Protein AF-G6AUR8-F1 (afdb_monomer)

Organism: NCBI:txid1002367

Solvent-accessible surface area (backbone atoms only — not comparable to full-atom values): 5073 Å² total; per-residue (Å²): 67,61,69,69,58,55,52,50,45,70,71,68,59,51,64,66,47,81,35,69,18,66,80,54,43,77,46,51,64,46,90,53,49,42,88,42,79,58,51,73,55,96,88,44,78,34,58,33,27,32,36,54,42,96,85,71,49,62,27,39,33,36,53,40,78,34,69,90,76,70,65,60,63,78,58,50,51,58,52,48,53,56,61,75,76,106

Mean predicted aligned error: 3.34 Å

Foldseek 3Di:
DDPVVLVVCQVPVDQEEEAEAPVRVVVPDDPQKAWDDWQDDPNDTWTKIWGQHPVRHIYIYTYDYHVVVPHDPVRVVVSVVVSVVD

Structure (mmCIF, N/CA/C/O backbone):
data_AF-G6AUR8-F1
#
_entry.id   AF-G6AUR8-F1
#
loop_
_atom_site.group_PDB
_atom_site.id
_atom_site.type_symbol
_atom_site.label_atom_id
_atom_site.label_alt_id
_atom_site.label_comp_id
_atom_site.label_asym_id
_atom_site.label_entity_id
_atom_site.label_seq_id
_atom_site.pdbx_PDB_ins_code
_atom_site.Cartn_x
_atom_site.Cartn_y
_atom_site.Cartn_z
_atom_site.occupancy
_atom_site.B_iso_or_equiv
_atom_site.auth_seq_id
_atom_site.auth_comp_id
_atom_site.auth_asym_id
_atom_site.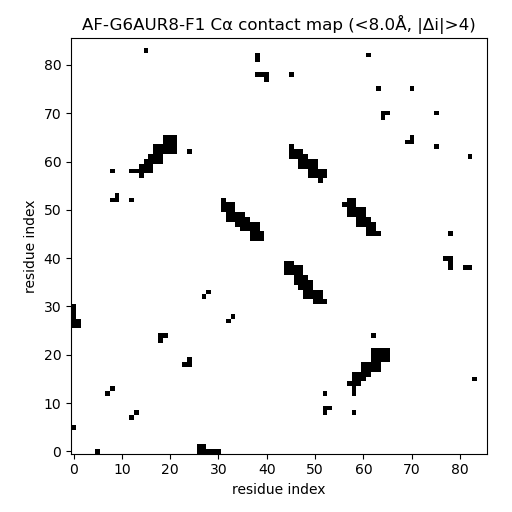auth_atom_id
_atom_site.pdbx_PDB_model_num
ATOM 1 N N . MET A 1 1 ? 0.093 8.620 8.218 1.00 63.94 1 MET A N 1
ATOM 2 C CA . MET A 1 1 ? -1.219 8.441 7.559 1.00 63.94 1 MET A CA 1
ATOM 3 C C . MET A 1 1 ? -2.197 9.554 7.941 1.00 63.94 1 MET A C 1
ATOM 5 O O . MET A 1 1 ? -2.221 9.913 9.113 1.00 63.94 1 MET A O 1
ATOM 9 N N . PRO A 1 2 ? -3.009 10.083 7.005 1.00 73.12 2 PRO A N 1
ATOM 10 C CA . PRO A 1 2 ? -4.145 10.955 7.326 1.00 73.12 2 PRO A CA 1
ATOM 11 C C . PRO A 1 2 ? -5.232 10.221 8.135 1.00 73.12 2 PRO A C 1
ATOM 13 O O . PRO A 1 2 ? -5.536 9.064 7.842 1.00 73.12 2 PRO A O 1
ATOM 16 N N . THR A 1 3 ? -5.851 10.898 9.106 1.00 77.69 3 THR A N 1
ATOM 17 C CA . THR A 1 3 ? -6.914 10.351 9.977 1.00 77.69 3 THR A CA 1
ATOM 18 C C . THR A 1 3 ? -8.097 9.781 9.189 1.00 77.69 3 THR A C 1
ATOM 20 O O . THR A 1 3 ? -8.623 8.727 9.520 1.00 77.69 3 THR A O 1
ATOM 23 N N . GLU A 1 4 ? -8.454 10.411 8.075 1.00 83.50 4 GLU A N 1
ATOM 24 C CA . GLU A 1 4 ? -9.569 9.985 7.219 1.00 83.50 4 GLU A CA 1
ATOM 25 C C . GLU A 1 4 ? -9.339 8.592 6.607 1.00 83.50 4 GLU A C 1
ATOM 27 O O . GLU A 1 4 ? -10.279 7.818 6.426 1.00 83.50 4 GLU A O 1
ATOM 32 N N . VAL A 1 5 ? -8.079 8.232 6.322 1.00 84.00 5 VAL A N 1
ATOM 33 C CA . VAL A 1 5 ? -7.741 6.895 5.816 1.00 84.00 5 VAL A CA 1
ATOM 34 C C . VAL A 1 5 ? -7.888 5.862 6.933 1.00 84.00 5 VAL A C 1
ATOM 36 O O . VAL A 1 5 ? -8.472 4.813 6.686 1.00 84.00 5 VAL A O 1
ATOM 39 N N . CYS A 1 6 ? -7.452 6.163 8.167 1.00 83.75 6 CYS A N 1
ATOM 40 C CA . CYS A 1 6 ? -7.698 5.306 9.341 1.00 83.75 6 CYS A CA 1
ATOM 41 C C . CYS A 1 6 ? -9.193 4.987 9.466 1.00 83.75 6 CYS A C 1
ATOM 43 O O . CYS A 1 6 ? -9.576 3.822 9.545 1.00 83.75 6 CYS A O 1
ATOM 45 N N . GLU A 1 7 ? -10.025 6.028 9.456 1.00 88.88 7 GLU A N 1
ATOM 46 C CA . GLU A 1 7 ? -11.473 5.918 9.627 1.00 88.88 7 GLU A CA 1
ATOM 47 C C . GLU A 1 7 ? -12.120 5.101 8.505 1.00 88.88 7 GLU A C 1
ATOM 49 O O . GLU A 1 7 ? -12.966 4.244 8.768 1.00 88.88 7 GLU A O 1
ATOM 54 N N . ALA A 1 8 ? -11.697 5.308 7.254 1.00 91.56 8 ALA A N 1
ATOM 55 C CA . ALA A 1 8 ? -12.168 4.514 6.126 1.00 91.56 8 ALA A CA 1
ATOM 56 C C . ALA A 1 8 ? -11.784 3.031 6.269 1.00 91.56 8 ALA A C 1
ATOM 58 O O . ALA A 1 8 ? -12.616 2.155 6.026 1.00 91.56 8 ALA A O 1
ATOM 59 N N . LEU A 1 9 ? -10.553 2.736 6.695 1.00 92.94 9 LEU A N 1
ATOM 60 C CA . LEU A 1 9 ? -10.094 1.363 6.902 1.00 92.94 9 LEU A CA 1
ATOM 61 C C . LEU A 1 9 ? -10.842 0.669 8.043 1.00 92.94 9 LEU A C 1
ATOM 63 O O . LEU A 1 9 ? -11.260 -0.474 7.878 1.00 92.94 9 LEU A O 1
ATOM 67 N N . ASP A 1 10 ? -11.070 1.356 9.161 1.00 91.19 10 ASP A N 1
ATOM 68 C CA . ASP A 1 10 ? -11.826 0.809 10.291 1.00 91.19 10 ASP A CA 1
ATOM 69 C C . ASP A 1 10 ? -13.314 0.604 9.933 1.00 91.19 10 ASP A C 1
ATOM 71 O O . ASP A 1 10 ? -13.924 -0.389 10.343 1.00 91.19 10 ASP A O 1
ATOM 75 N N . LYS A 1 11 ? -13.896 1.491 9.111 1.00 93.62 11 LYS A N 1
ATOM 76 C CA . LYS A 1 11 ? -15.291 1.399 8.648 1.00 93.62 11 LYS A CA 1
ATOM 77 C C . LYS A 1 11 ? -15.516 0.262 7.652 1.00 93.62 11 LYS A C 1
ATOM 79 O O . LYS A 1 11 ? -16.468 -0.499 7.807 1.00 93.62 11 LYS A O 1
ATOM 84 N N . TYR A 1 12 ? -14.696 0.180 6.605 1.00 95.38 12 TYR A N 1
ATOM 85 C CA . TYR A 1 12 ? -14.914 -0.762 5.498 1.00 95.38 12 TYR A CA 1
ATOM 86 C C . TYR A 1 12 ? -14.177 -2.088 5.682 1.00 95.38 12 TYR A C 1
ATOM 88 O O . TYR A 1 12 ? -14.556 -3.079 5.066 1.00 95.38 12 TYR A O 1
ATOM 96 N N . GLN A 1 13 ? -13.145 -2.115 6.528 1.00 94.25 13 GLN A N 1
ATOM 97 C CA . GLN A 1 13 ? -12.319 -3.284 6.835 1.00 94.25 13 GLN A CA 1
ATOM 98 C C . GLN A 1 13 ? -11.918 -4.110 5.599 1.00 94.25 13 GLN A C 1
ATOM 100 O O . GLN A 1 13 ? -12.159 -5.329 5.567 1.00 94.25 13 GLN A O 1
ATOM 105 N N . PRO A 1 14 ? -11.332 -3.467 4.570 1.00 95.56 14 PRO A N 1
ATOM 106 C CA . PRO A 1 14 ? -10.913 -4.173 3.371 1.00 95.56 14 PRO A CA 1
ATOM 107 C C . PRO A 1 14 ? -9.800 -5.170 3.701 1.00 95.56 14 PRO A C 1
ATOM 109 O O . PRO A 1 14 ? -9.036 -4.988 4.645 1.00 95.56 14 PRO A O 1
ATOM 112 N N . GLU A 1 15 ? -9.670 -6.215 2.892 1.00 95.12 15 GLU A N 1
ATOM 113 C CA . GLU A 1 15 ? -8.511 -7.110 2.981 1.00 95.12 15 GLU A CA 1
ATOM 114 C C . GLU A 1 15 ? -7.268 -6.487 2.327 1.00 95.12 15 GLU A C 1
ATOM 116 O O . GLU A 1 15 ? -6.150 -6.674 2.811 1.00 95.12 15 GLU A O 1
ATOM 121 N N . TYR A 1 16 ? -7.479 -5.689 1.272 1.00 96.12 16 TYR A N 1
ATOM 122 C CA . TYR A 1 16 ? -6.427 -5.130 0.428 1.00 96.12 16 TYR A CA 1
ATOM 123 C C . TYR A 1 16 ? -6.662 -3.649 0.108 1.00 96.12 16 TYR A C 1
ATOM 125 O O . TYR A 1 16 ? -7.794 -3.214 -0.108 1.00 96.12 16 TYR A O 1
ATOM 133 N N . VAL A 1 17 ? -5.575 -2.888 -0.002 1.00 95.69 17 VAL A N 1
ATOM 134 C CA . VAL A 1 17 ? -5.538 -1.496 -0.461 1.00 95.69 17 VAL A CA 1
ATOM 135 C C . VAL A 1 17 ? -4.467 -1.355 -1.536 1.00 95.69 17 VAL A C 1
ATOM 137 O O . V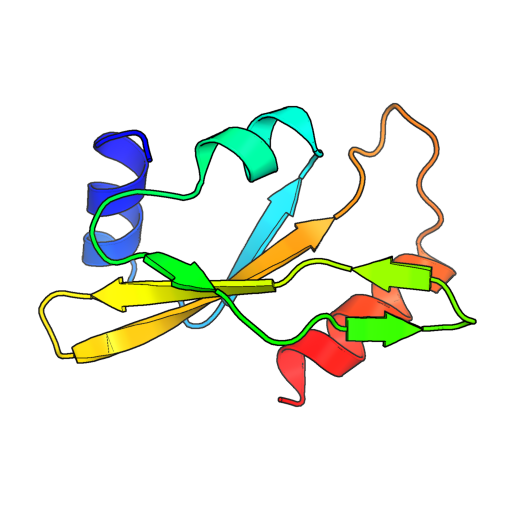AL A 1 17 ? -3.318 -1.758 -1.361 1.00 95.69 17 VAL A O 1
ATOM 140 N N . VAL A 1 18 ? -4.834 -0.733 -2.652 1.00 95.31 18 VAL A N 1
ATOM 141 C CA . VAL A 1 18 ? -3.910 -0.427 -3.746 1.00 95.31 18 VAL A CA 1
ATOM 142 C C . VAL A 1 18 ? -3.722 1.083 -3.799 1.00 95.31 18 VAL A C 1
ATOM 144 O O . VAL A 1 18 ? -4.671 1.827 -4.041 1.00 95.31 18 VAL A O 1
ATOM 147 N N . VAL A 1 19 ? -2.499 1.550 -3.558 1.00 95.00 19 VAL A N 1
ATOM 148 C CA . VAL A 1 19 ? -2.178 2.975 -3.425 1.00 95.00 19 VAL A CA 1
ATOM 149 C C . VAL A 1 19 ? -1.590 3.500 -4.725 1.00 95.00 19 VAL A C 1
ATOM 151 O O . VAL A 1 19 ? -0.510 3.088 -5.141 1.00 95.00 19 VAL A O 1
ATOM 154 N N . TRP A 1 20 ? -2.292 4.432 -5.368 1.00 93.31 20 TRP A N 1
ATOM 155 C CA . TRP A 1 20 ? -1.930 4.921 -6.696 1.00 93.31 20 TRP A CA 1
ATOM 156 C C . TRP A 1 20 ? -0.985 6.123 -6.611 1.00 93.31 20 TRP A C 1
ATOM 158 O O . TRP A 1 20 ? -1.399 7.261 -6.398 1.00 93.31 20 TRP A O 1
ATOM 168 N N . GLY A 1 21 ? 0.300 5.865 -6.840 1.00 92.81 21 GLY A N 1
ATOM 169 C CA . GLY A 1 21 ? 1.349 6.865 -6.987 1.00 92.81 21 GLY A CA 1
ATOM 170 C C . GLY A 1 21 ? 2.277 6.992 -5.779 1.00 92.81 21 GLY A C 1
ATOM 171 O O . GLY A 1 21 ? 1.855 7.005 -4.624 1.00 92.81 21 GLY A O 1
ATOM 172 N N . LYS A 1 22 ? 3.568 7.194 -6.076 1.00 90.12 22 LYS A N 1
ATOM 173 C CA . LYS A 1 22 ? 4.647 7.305 -5.081 1.00 90.12 22 LYS A CA 1
ATOM 174 C C . LYS A 1 22 ? 4.389 8.382 -4.022 1.00 90.12 22 LYS A C 1
ATOM 176 O O . LYS A 1 22 ? 4.536 8.128 -2.839 1.00 90.12 22 LYS A O 1
ATOM 181 N N . ARG A 1 23 ? 3.927 9.569 -4.432 1.00 91.31 23 ARG A N 1
ATOM 182 C CA . ARG A 1 23 ? 3.661 10.677 -3.494 1.00 91.31 23 ARG A CA 1
ATOM 183 C C . ARG A 1 23 ? 2.592 10.346 -2.454 1.00 91.31 23 ARG A C 1
ATOM 185 O O . ARG A 1 23 ? 2.639 10.896 -1.359 1.00 91.31 23 ARG A O 1
ATOM 192 N N . LEU A 1 24 ? 1.602 9.529 -2.821 1.00 91.62 24 LEU A N 1
ATOM 193 C CA . LEU A 1 24 ? 0.578 9.087 -1.883 1.00 91.62 24 LEU A CA 1
ATOM 194 C C . LEU A 1 24 ? 1.134 7.974 -0.999 1.00 91.62 24 LEU A C 1
ATOM 196 O O . LEU A 1 24 ? 1.003 8.065 0.216 1.00 91.62 24 LEU A O 1
ATOM 200 N N . TRP A 1 25 ? 1.815 6.994 -1.600 1.00 93.94 25 TRP A N 1
ATOM 201 C CA . TRP A 1 25 ? 2.502 5.920 -0.881 1.00 93.94 25 TRP A CA 1
ATOM 202 C C . TRP A 1 25 ? 3.416 6.443 0.232 1.00 93.94 25 TRP A C 1
ATOM 204 O O . TRP A 1 25 ? 3.284 6.015 1.373 1.00 93.94 25 TRP A O 1
ATOM 214 N N . ASP A 1 26 ? 4.253 7.438 -0.060 1.00 93.56 26 ASP A N 1
ATOM 215 C CA . ASP A 1 26 ? 5.199 8.022 0.901 1.00 93.56 26 ASP A CA 1
ATOM 216 C C . ASP A 1 26 ? 4.499 8.663 2.124 1.00 93.56 26 ASP A C 1
ATOM 218 O O . ASP A 1 26 ? 5.134 8.921 3.144 1.00 93.56 26 ASP A O 1
ATOM 222 N N . LYS A 1 27 ? 3.184 8.917 2.047 1.00 91.81 27 LYS A N 1
ATOM 223 C CA . LYS A 1 27 ? 2.355 9.455 3.143 1.00 91.81 27 LYS A CA 1
ATOM 224 C C . LYS A 1 27 ? 1.543 8.390 3.886 1.00 91.81 27 LYS A C 1
ATOM 226 O O . LYS A 1 27 ? 0.891 8.714 4.889 1.00 91.81 27 LYS A O 1
ATOM 231 N N . MET A 1 28 ? 1.544 7.152 3.395 1.00 91.75 28 MET A N 1
ATOM 232 C CA . MET A 1 28 ? 0.798 6.049 3.994 1.00 91.75 28 MET A CA 1
ATOM 233 C C . MET A 1 28 ? 1.376 5.665 5.362 1.00 91.75 28 MET A C 1
ATOM 235 O O . MET A 1 28 ? 0.594 5.673 6.319 1.00 91.75 28 MET A O 1
ATOM 239 N N . PRO A 1 29 ? 2.694 5.431 5.540 1.00 92.06 29 PRO A N 1
ATOM 240 C CA . PRO A 1 29 ? 3.230 5.042 6.840 1.00 92.06 29 PRO A CA 1
ATOM 241 C C . PRO A 1 29 ? 2.807 5.981 7.980 1.00 92.06 29 PRO A C 1
ATOM 243 O O . PRO A 1 29 ? 2.602 7.192 7.815 1.00 92.06 29 PRO A O 1
ATOM 246 N N . GLY A 1 30 ? 2.590 5.405 9.153 1.00 89.12 30 GLY A N 1
ATOM 247 C CA . GLY A 1 30 ? 2.087 6.108 10.325 1.00 89.12 30 GLY A CA 1
ATOM 248 C C . GLY A 1 30 ? 1.737 5.134 11.437 1.00 89.12 30 GLY A C 1
ATOM 249 O O . GLY A 1 30 ? 2.228 4.009 11.467 1.00 89.12 30 GLY A O 1
ATOM 250 N N . GLU A 1 31 ? 0.861 5.557 12.341 1.00 85.50 31 GLU A N 1
ATOM 251 C CA . GLU A 1 31 ? 0.367 4.675 13.392 1.00 85.50 31 GLU A CA 1
ATOM 252 C C . GLU A 1 31 ? -0.305 3.433 12.785 1.00 85.50 31 GLU A C 1
ATOM 254 O O . GLU A 1 31 ? -1.010 3.525 11.776 1.00 85.50 31 GLU A O 1
ATOM 259 N N . ARG A 1 32 ? -0.078 2.267 13.401 1.00 90.62 32 ARG A N 1
ATOM 260 C CA . ARG A 1 32 ? -0.600 0.955 12.972 1.00 90.62 32 ARG A CA 1
ATOM 261 C C . ARG A 1 32 ? -0.010 0.399 11.667 1.00 90.62 32 ARG A C 1
ATOM 263 O O . ARG A 1 32 ? -0.386 -0.708 11.282 1.00 90.62 32 ARG A O 1
ATOM 270 N N . TRP A 1 33 ? 0.906 1.118 11.014 1.00 94.81 33 TRP A N 1
ATOM 271 C CA . TRP A 1 33 ? 1.616 0.640 9.827 1.00 94.81 33 TRP A CA 1
ATOM 272 C C . TRP A 1 33 ? 2.669 -0.412 10.176 1.00 94.81 33 TRP A C 1
ATOM 274 O O . TRP A 1 33 ? 3.352 -0.317 11.195 1.00 94.81 33 TRP A O 1
ATOM 284 N N . GLN A 1 34 ? 2.816 -1.397 9.300 1.00 95.44 34 GLN A N 1
ATOM 285 C CA . GLN A 1 34 ? 3.875 -2.394 9.321 1.00 95.44 34 GLN A CA 1
ATOM 286 C C . GLN A 1 34 ? 4.442 -2.513 7.912 1.00 95.44 34 GLN A C 1
ATOM 288 O O . GLN A 1 34 ? 3.679 -2.683 6.958 1.00 95.44 34 GLN A O 1
ATOM 293 N N . ASP A 1 35 ? 5.763 -2.428 7.786 1.00 95.75 35 ASP A N 1
ATOM 294 C CA . ASP A 1 35 ? 6.425 -2.645 6.504 1.00 95.75 35 ASP A CA 1
ATOM 295 C C . ASP A 1 35 ? 6.238 -4.096 6.053 1.00 95.75 35 ASP A C 1
ATOM 297 O O . ASP A 1 35 ? 6.168 -5.021 6.868 1.00 95.75 35 ASP A O 1
ATOM 301 N N . GLY A 1 36 ? 6.095 -4.276 4.745 1.00 94.75 36 GLY A N 1
ATOM 302 C CA . GLY A 1 36 ? 5.904 -5.574 4.123 1.00 94.75 36 GLY A CA 1
ATOM 303 C C . GLY A 1 36 ? 7.060 -5.919 3.198 1.00 94.75 36 GLY A C 1
ATOM 304 O O . GLY A 1 36 ? 7.806 -5.051 2.741 1.00 94.75 36 GLY A O 1
ATOM 305 N N . GLU A 1 37 ? 7.179 -7.208 2.895 1.00 95.12 37 GLU A N 1
ATOM 306 C CA . GLU A 1 37 ? 8.143 -7.680 1.910 1.00 95.12 37 GLU A CA 1
ATOM 307 C C . GLU A 1 37 ? 7.757 -7.181 0.511 1.00 95.12 37 GLU A C 1
ATOM 309 O O . GLU A 1 37 ? 6.589 -7.283 0.106 1.00 95.12 37 GLU A O 1
ATOM 314 N N . PRO A 1 38 ? 8.704 -6.626 -0.258 1.00 95.81 38 PRO A 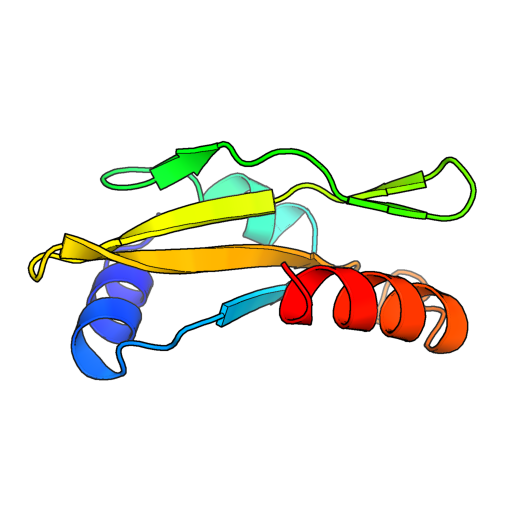N 1
ATOM 315 C CA . PRO A 1 38 ? 8.395 -6.122 -1.580 1.00 95.81 38 PRO A CA 1
ATOM 316 C C . PRO A 1 38 ? 8.004 -7.251 -2.535 1.00 95.81 38 PRO A C 1
ATOM 318 O O . PRO A 1 38 ? 8.568 -8.346 -2.520 1.00 95.81 38 PRO A O 1
ATOM 321 N N . ILE A 1 39 ? 7.091 -6.949 -3.454 1.00 95.69 39 ILE A N 1
ATOM 322 C CA . ILE A 1 39 ? 6.763 -7.846 -4.562 1.00 95.69 39 ILE A CA 1
ATOM 323 C C . ILE A 1 39 ? 7.741 -7.580 -5.698 1.00 95.69 39 ILE A C 1
ATOM 325 O O . ILE A 1 39 ? 7.801 -6.469 -6.226 1.00 95.69 39 ILE A O 1
ATOM 329 N N . VAL A 1 40 ? 8.474 -8.616 -6.106 1.00 95.44 40 VAL A N 1
ATOM 330 C CA . VAL A 1 40 ? 9.415 -8.535 -7.227 1.00 95.44 40 VAL A CA 1
ATOM 331 C C . VAL A 1 40 ? 8.833 -9.216 -8.469 1.00 95.44 40 VAL A C 1
ATOM 333 O O . VAL A 1 40 ? 8.463 -10.399 -8.449 1.00 95.44 40 VAL A O 1
ATOM 336 N N . VAL A 1 41 ? 8.754 -8.467 -9.568 1.00 94.69 41 VAL A N 1
ATOM 337 C CA . VAL A 1 41 ? 8.331 -8.930 -10.900 1.00 94.69 41 VAL A CA 1
ATOM 338 C C . VAL A 1 41 ? 9.295 -8.349 -11.926 1.00 94.69 41 VAL A C 1
ATOM 340 O O . VAL A 1 41 ? 9.561 -7.153 -11.907 1.00 94.69 41 VAL A O 1
ATOM 343 N N . ASP A 1 42 ? 9.847 -9.194 -12.797 1.00 92.81 42 ASP A N 1
ATOM 344 C CA . ASP A 1 42 ? 10.797 -8.804 -13.853 1.00 92.81 42 ASP A CA 1
ATOM 345 C C . ASP A 1 42 ? 12.005 -7.980 -13.354 1.00 92.81 42 ASP A C 1
ATOM 347 O O . ASP A 1 42 ? 12.500 -7.088 -14.036 1.00 92.81 42 ASP A O 1
ATOM 351 N N . GLY A 1 43 ? 12.473 -8.250 -12.130 1.00 93.00 43 GLY A N 1
ATOM 352 C CA . GLY A 1 43 ? 13.566 -7.497 -11.501 1.00 93.00 43 GLY A CA 1
ATOM 353 C C . GLY A 1 43 ? 13.166 -6.117 -10.960 1.00 93.00 43 GLY A C 1
ATOM 354 O O . GLY A 1 43 ? 13.993 -5.442 -10.349 1.00 93.00 43 GLY A O 1
ATOM 355 N N . CYS A 1 44 ? 11.909 -5.701 -11.121 1.00 91.94 44 CYS A N 1
ATOM 356 C CA . CYS A 1 44 ? 11.356 -4.496 -10.515 1.00 91.94 44 CYS A CA 1
ATOM 357 C C . CYS A 1 44 ? 10.702 -4.815 -9.166 1.00 91.94 44 CYS A C 1
ATOM 359 O O . CYS A 1 44 ? 9.950 -5.780 -9.032 1.00 91.94 44 CYS A O 1
ATOM 361 N N . SER A 1 45 ? 10.987 -3.980 -8.167 1.00 94.19 45 SER A N 1
ATOM 362 C CA . SER A 1 45 ? 10.473 -4.117 -6.805 1.00 94.19 45 SER A CA 1
ATOM 363 C C . SER A 1 45 ? 9.304 -3.164 -6.569 1.00 94.19 45 SER A C 1
ATOM 365 O O . SER A 1 45 ? 9.397 -1.970 -6.861 1.00 94.19 45 SER A O 1
ATOM 367 N N . THR A 1 46 ? 8.210 -3.695 -6.031 1.00 95.00 46 THR A N 1
ATOM 368 C CA . THR A 1 46 ? 7.018 -2.943 -5.641 1.00 95.00 46 THR A CA 1
ATOM 369 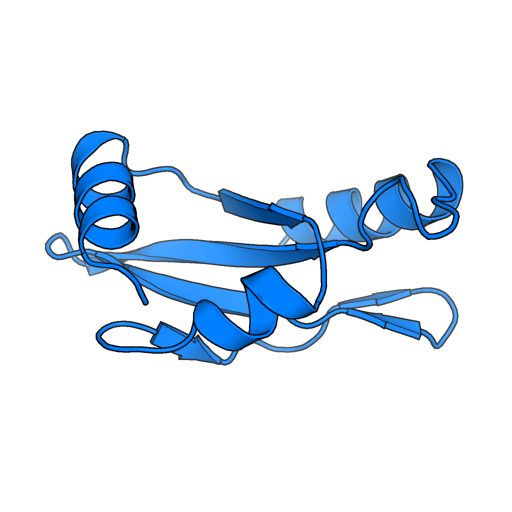C C . THR A 1 46 ? 6.860 -2.993 -4.129 1.00 95.00 46 THR A C 1
ATOM 371 O O . THR A 1 46 ? 6.766 -4.073 -3.548 1.00 95.00 46 THR A O 1
ATOM 374 N N . ALA A 1 47 ? 6.816 -1.822 -3.493 1.00 96.44 47 ALA A N 1
ATOM 375 C CA . ALA A 1 47 ? 6.694 -1.719 -2.045 1.00 96.44 47 ALA A CA 1
ATOM 376 C C . ALA A 1 47 ? 5.326 -2.210 -1.550 1.00 96.44 47 ALA A C 1
ATOM 378 O O . ALA A 1 47 ? 4.287 -1.919 -2.157 1.00 96.44 47 ALA A O 1
ATOM 379 N N . THR A 1 48 ? 5.343 -2.922 -0.425 1.00 97.19 48 THR A N 1
ATOM 380 C CA . THR A 1 48 ? 4.146 -3.364 0.288 1.00 97.19 48 THR A CA 1
ATOM 381 C C . THR A 1 48 ? 4.223 -2.975 1.763 1.00 97.19 48 THR A C 1
ATOM 383 O O . THR A 1 48 ? 5.257 -2.540 2.271 1.00 97.19 48 THR A O 1
ATOM 386 N N . GLY A 1 49 ? 3.091 -3.086 2.440 1.00 96.31 49 GLY A N 1
ATOM 387 C CA . GLY A 1 49 ? 2.962 -2.910 3.876 1.00 96.31 49 GLY A CA 1
ATOM 388 C C . GLY A 1 49 ? 1.574 -3.317 4.331 1.00 96.31 49 GLY A C 1
ATOM 389 O O . GLY A 1 49 ? 0.785 -3.860 3.555 1.00 96.31 49 GLY A O 1
ATOM 390 N N . ALA A 1 50 ? 1.257 -3.075 5.593 1.00 96.12 50 ALA A N 1
ATOM 391 C CA . ALA A 1 50 ? -0.056 -3.381 6.129 1.00 96.12 50 ALA A CA 1
ATOM 392 C C . ALA A 1 50 ? -0.455 -2.451 7.272 1.00 96.12 50 ALA A C 1
ATOM 394 O O . ALA A 1 50 ? 0.391 -1.992 8.035 1.00 96.12 50 ALA A O 1
ATOM 395 N N . TYR A 1 51 ? -1.762 -2.248 7.439 1.00 95.06 51 TYR A N 1
ATOM 396 C CA . TYR A 1 51 ? -2.321 -1.641 8.647 1.00 95.06 51 TYR A CA 1
ATOM 397 C C . TYR A 1 51 ? -2.892 -2.701 9.574 1.00 95.06 51 TYR A C 1
ATOM 399 O O . TYR A 1 51 ? -3.642 -3.570 9.131 1.00 95.06 51 TYR A O 1
ATOM 407 N N . LEU A 1 52 ? -2.586 -2.602 10.865 1.00 94.44 52 LEU A N 1
ATOM 408 C CA . LEU A 1 52 ? -3.263 -3.362 11.911 1.00 94.44 52 LEU A CA 1
ATOM 409 C C . LEU A 1 52 ? -4.512 -2.603 12.371 1.00 94.44 52 LEU A C 1
ATOM 411 O O . LEU A 1 52 ? -4.405 -1.535 12.965 1.00 94.44 52 LEU A O 1
ATOM 415 N N . LEU A 1 53 ? -5.694 -3.143 12.104 1.00 91.94 53 LEU A N 1
ATOM 416 C CA . LEU A 1 53 ? -6.954 -2.567 12.570 1.00 91.94 53 LEU A CA 1
ATOM 417 C C . LEU A 1 53 ? -7.176 -2.852 14.056 1.00 91.94 53 LEU A C 1
ATOM 419 O O . LEU A 1 53 ? -6.593 -3.775 14.629 1.00 91.94 53 LEU A O 1
ATOM 423 N N . ASN A 1 54 ? -8.091 -2.105 14.674 1.00 87.06 54 ASN A N 1
ATOM 424 C CA . ASN A 1 54 ? -8.388 -2.231 16.108 1.00 87.06 54 ASN A CA 1
ATOM 425 C C . ASN A 1 54 ? -8.945 -3.611 16.496 1.00 87.06 54 ASN A C 1
ATOM 427 O O . ASN A 1 54 ? -8.832 -4.030 17.643 1.00 87.06 54 ASN A O 1
ATOM 431 N N . ASN A 1 55 ? -9.525 -4.335 15.539 1.00 89.06 55 ASN A N 1
ATOM 432 C CA . ASN A 1 55 ? -10.001 -5.707 15.723 1.00 89.06 55 ASN A CA 1
ATOM 433 C C . ASN A 1 55 ? -8.916 -6.774 15.472 1.00 89.06 55 ASN A C 1
ATOM 435 O O . ASN A 1 55 ? -9.232 -7.959 15.394 1.00 89.06 55 ASN A O 1
ATOM 439 N N . GLY A 1 56 ? -7.655 -6.370 15.295 1.00 91.06 56 GLY A N 1
ATOM 440 C CA . GLY A 1 56 ? -6.522 -7.260 15.048 1.00 91.06 56 GLY A CA 1
ATOM 441 C C . GLY A 1 56 ? -6.377 -7.740 13.600 1.00 91.06 56 GLY A C 1
ATOM 442 O O . GLY A 1 56 ? -5.391 -8.410 13.285 1.00 91.06 56 GLY A O 1
ATOM 443 N N . ARG A 1 57 ? -7.308 -7.401 12.695 1.00 93.50 57 ARG A N 1
ATOM 444 C CA . ARG A 1 57 ? -7.181 -7.726 11.266 1.00 93.50 57 ARG A CA 1
ATOM 445 C C . ARG A 1 57 ? -6.098 -6.875 10.616 1.00 93.50 57 ARG A C 1
ATOM 447 O O . ARG A 1 57 ? -5.874 -5.727 10.991 1.00 93.50 57 ARG A O 1
ATOM 454 N N . ARG A 1 58 ? -5.451 -7.441 9.600 1.00 94.88 58 ARG A N 1
ATOM 455 C CA . ARG A 1 58 ? -4.441 -6.755 8.795 1.00 94.88 58 ARG A CA 1
ATOM 456 C C . ARG A 1 58 ? -5.031 -6.369 7.447 1.00 94.88 58 ARG A C 1
ATOM 458 O O . ARG A 1 58 ? -5.579 -7.225 6.761 1.00 94.88 58 ARG A O 1
ATOM 465 N N . VAL A 1 59 ? -4.876 -5.105 7.075 1.00 95.88 59 VAL A N 1
ATOM 466 C CA . VAL A 1 59 ? -5.169 -4.602 5.730 1.00 95.88 59 VAL A CA 1
ATOM 467 C C . VAL A 1 59 ? -3.870 -4.591 4.945 1.00 95.88 59 VAL A C 1
ATOM 469 O O . VAL A 1 59 ? -2.997 -3.768 5.226 1.00 95.88 59 VAL A O 1
ATOM 472 N N . LYS A 1 60 ? -3.721 -5.487 3.972 1.00 96.50 60 LYS A N 1
ATOM 473 C CA . LYS A 1 60 ? -2.537 -5.524 3.107 1.00 96.50 60 LYS A CA 1
ATOM 474 C C . LYS A 1 60 ? -2.566 -4.334 2.159 1.00 96.50 60 LYS A C 1
ATOM 476 O O . LYS A 1 60 ? -3.613 -3.981 1.630 1.00 96.50 60 LYS A O 1
ATOM 481 N N . THR A 1 61 ? -1.424 -3.707 1.928 1.00 96.44 61 THR A N 1
ATOM 482 C CA . THR A 1 61 ? -1.312 -2.495 1.112 1.00 96.44 61 THR A CA 1
ATOM 483 C C . THR A 1 61 ? -0.144 -2.625 0.141 1.00 96.44 61 THR A C 1
ATOM 485 O O . THR A 1 61 ? 0.933 -3.067 0.534 1.00 96.44 61 THR A O 1
ATOM 488 N N . MET A 1 62 ? -0.324 -2.210 -1.113 1.00 96.69 62 MET A N 1
ATOM 489 C CA . MET A 1 62 ? 0.764 -2.113 -2.094 1.00 96.69 62 MET A CA 1
ATOM 490 C C . MET A 1 62 ? 0.760 -0.770 -2.822 1.00 96.69 62 MET A C 1
ATOM 492 O O . MET A 1 62 ? -0.292 -0.148 -2.996 1.00 96.69 62 MET A O 1
ATOM 496 N N . ALA A 1 63 ? 1.929 -0.348 -3.295 1.00 95.69 63 ALA A N 1
ATOM 497 C CA . ALA A 1 63 ? 2.058 0.795 -4.190 1.00 95.69 63 ALA A CA 1
ATOM 498 C C . ALA A 1 63 ? 1.857 0.383 -5.655 1.00 95.69 63 ALA A C 1
ATOM 500 O O . ALA A 1 63 ? 2.416 -0.612 -6.105 1.00 95.69 63 ALA A O 1
ATOM 501 N N . VAL A 1 64 ? 1.136 1.189 -6.432 1.00 95.12 64 VAL A N 1
ATOM 502 C CA . VAL A 1 64 ? 1.144 1.125 -7.901 1.00 95.12 64 VAL A CA 1
ATOM 503 C C . VAL A 1 64 ? 1.552 2.469 -8.483 1.00 95.12 64 VAL A C 1
ATOM 505 O O . VAL A 1 64 ? 1.344 3.516 -7.866 1.00 95.12 64 VAL A O 1
ATOM 508 N N . ASN A 1 65 ? 2.129 2.475 -9.683 1.00 92.69 65 ASN A N 1
ATOM 509 C CA . ASN A 1 65 ? 2.394 3.732 -10.377 1.00 92.69 65 ASN A CA 1
ATOM 510 C C . ASN A 1 65 ? 1.081 4.459 -10.671 1.00 92.69 65 ASN A C 1
ATOM 512 O O . ASN A 1 65 ? 0.048 3.847 -10.922 1.00 92.69 65 ASN A O 1
ATOM 516 N N . HIS A 1 66 ? 1.128 5.787 -10.667 1.00 90.75 66 HIS A N 1
ATOM 517 C CA . HIS A 1 66 ? -0.019 6.570 -11.102 1.00 90.75 66 HIS A CA 1
ATOM 518 C C . HIS A 1 66 ? -0.163 6.470 -12.638 1.00 90.75 66 HIS A C 1
ATOM 520 O O . HIS A 1 66 ? 0.852 6.556 -13.332 1.00 90.75 66 HIS A O 1
ATOM 526 N N . PRO A 1 67 ? -1.376 6.361 -13.210 1.00 88.38 67 PRO A N 1
ATOM 527 C CA . PRO A 1 67 ? -1.568 6.256 -14.661 1.00 88.38 67 PRO A CA 1
ATOM 528 C C . PRO A 1 67 ? -0.909 7.371 -15.473 1.00 88.38 67 PRO A C 1
ATOM 530 O O . PRO A 1 67 ? -0.447 7.152 -16.589 1.00 88.38 67 PRO A O 1
ATOM 533 N N . SER A 1 68 ? -0.819 8.570 -14.892 1.00 88.50 68 SER A N 1
ATOM 534 C CA . SER A 1 68 ? -0.260 9.747 -15.565 1.00 88.50 68 SER A CA 1
ATOM 535 C C . SER A 1 68 ? 1.250 9.689 -15.827 1.00 88.50 68 SER A C 1
ATOM 537 O O . SER A 1 68 ? 1.751 10.584 -16.496 1.00 88.50 68 SER A O 1
ATOM 539 N N . VAL A 1 69 ? 1.995 8.722 -15.273 1.00 86.00 69 VAL A N 1
ATOM 540 C CA . VAL A 1 69 ? 3.460 8.613 -15.468 1.00 86.00 69 VAL A CA 1
ATOM 541 C C . VAL A 1 69 ? 3.860 7.516 -16.460 1.00 86.00 69 VAL A C 1
ATOM 543 O O . VAL A 1 69 ? 5.031 7.159 -16.543 1.00 86.00 69 VAL A O 1
ATOM 546 N N . GLY A 1 70 ? 2.894 6.986 -17.214 1.00 81.75 70 GLY A N 1
ATOM 547 C CA . GLY A 1 70 ? 3.067 5.776 -18.011 1.00 81.75 70 GLY A CA 1
ATOM 548 C C . GLY A 1 70 ? 2.761 4.544 -17.162 1.00 81.75 70 GLY A C 1
ATOM 549 O O . GLY A 1 70 ? 3.420 4.267 -16.160 1.00 81.75 70 GLY A O 1
ATOM 550 N N . TYR A 1 71 ? 1.719 3.815 -17.551 1.00 88.69 71 TYR A N 1
ATOM 551 C CA . TYR A 1 71 ? 1.208 2.671 -16.807 1.00 88.69 71 TYR A CA 1
ATOM 552 C C . TYR A 1 71 ? 0.982 1.512 -17.766 1.00 88.69 71 TYR A C 1
ATOM 554 O O . TYR A 1 71 ? 0.081 1.551 -18.600 1.00 88.69 71 TYR A O 1
ATOM 562 N N . SER A 1 72 ? 1.823 0.487 -17.648 1.00 92.56 72 SER A N 1
ATOM 563 C CA . SER A 1 72 ? 1.636 -0.764 -18.377 1.00 92.56 72 SER A CA 1
ATOM 564 C C . SER A 1 72 ? 0.681 -1.655 -17.597 1.00 92.56 72 SER A C 1
ATOM 566 O O . SER A 1 72 ? 1.022 -2.138 -16.514 1.00 92.56 72 SER A O 1
ATOM 568 N N . TRP A 1 73 ? -0.515 -1.859 -18.146 1.00 93.06 73 TRP A N 1
ATOM 569 C CA . TRP A 1 73 ? -1.509 -2.746 -17.548 1.00 93.06 73 TRP A CA 1
ATOM 570 C C . TRP A 1 73 ? -0.979 -4.180 -17.421 1.00 93.06 73 TRP A C 1
ATOM 572 O O . TRP A 1 73 ? -1.089 -4.769 -16.352 1.00 93.06 73 TRP A O 1
ATOM 582 N N . ASP A 1 74 ? -0.297 -4.694 -18.447 1.00 94.56 74 ASP A N 1
ATOM 583 C CA . ASP A 1 74 ? 0.245 -6.061 -18.460 1.00 94.56 74 ASP A CA 1
ATOM 584 C C . ASP A 1 74 ? 1.300 -6.303 -17.370 1.00 94.56 74 ASP A C 1
ATOM 586 O O . ASP A 1 74 ? 1.421 -7.402 -16.824 1.00 94.56 74 ASP A O 1
ATOM 590 N N . TYR A 1 75 ? 2.086 -5.280 -17.025 1.00 94.88 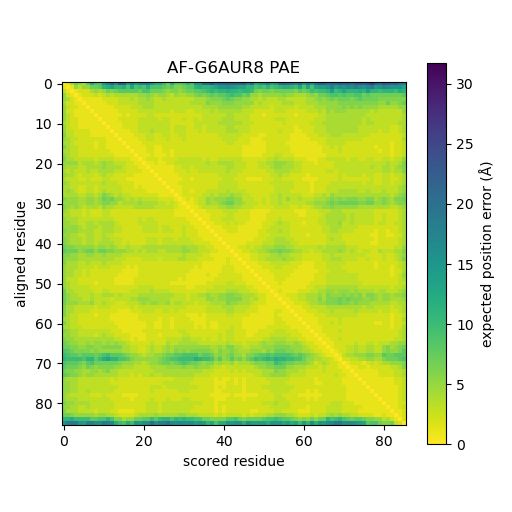75 TYR A N 1
ATOM 591 C CA . TYR A 1 75 ? 3.006 -5.362 -15.891 1.00 94.88 75 TYR A CA 1
ATOM 592 C C . TYR A 1 75 ? 2.244 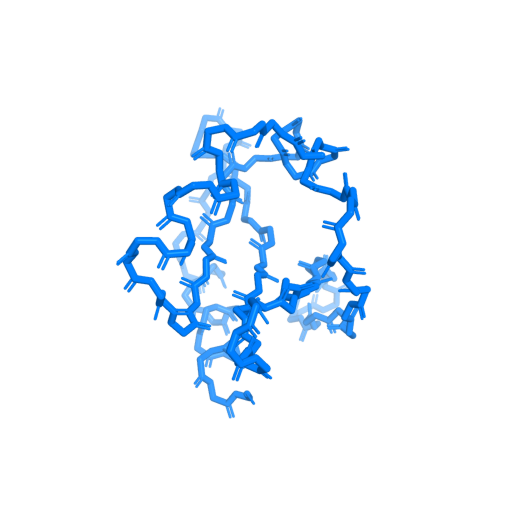-5.352 -14.562 1.00 94.88 75 TYR A C 1
ATOM 594 O O . TYR A 1 75 ? 2.418 -6.258 -13.746 1.00 94.88 75 TYR A O 1
ATOM 602 N N . TRP A 1 76 ? 1.372 -4.362 -14.347 1.00 94.75 76 TRP A N 1
ATOM 603 C CA . TRP A 1 76 ? 0.676 -4.202 -13.069 1.00 94.75 76 TRP A CA 1
ATOM 604 C C . TRP A 1 76 ? -0.315 -5.321 -12.771 1.00 94.75 76 TRP A C 1
ATOM 606 O O . TRP A 1 76 ? -0.466 -5.681 -11.608 1.00 94.75 76 TRP A O 1
ATOM 616 N N . TYR A 1 77 ? -0.914 -5.926 -13.795 1.00 94.44 77 TYR A N 1
ATOM 617 C CA . TYR A 1 77 ? -1.741 -7.120 -13.653 1.00 94.44 77 TYR A CA 1
ATOM 618 C C . TYR A 1 77 ? -0.966 -8.267 -12.989 1.00 94.44 77 TYR A C 1
ATOM 620 O O . TYR A 1 77 ? -1.438 -8.836 -12.010 1.00 94.44 77 TYR A O 1
ATOM 628 N N . ARG A 1 78 ? 0.267 -8.540 -13.437 1.00 95.69 78 ARG A N 1
ATOM 629 C CA . ARG A 1 78 ? 1.129 -9.588 -12.856 1.00 95.69 78 ARG A CA 1
ATOM 630 C C . ARG A 1 78 ? 1.565 -9.269 -11.426 1.00 95.69 78 ARG A C 1
ATOM 632 O O . ARG A 1 78 ? 1.692 -10.168 -10.599 1.00 95.69 78 ARG A O 1
ATOM 639 N N . VAL A 1 79 ? 1.797 -7.992 -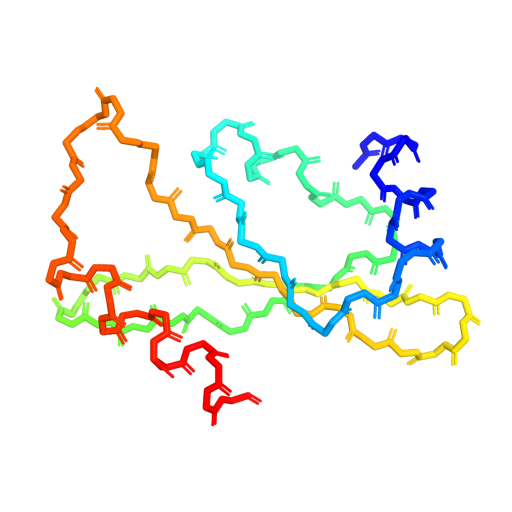11.113 1.00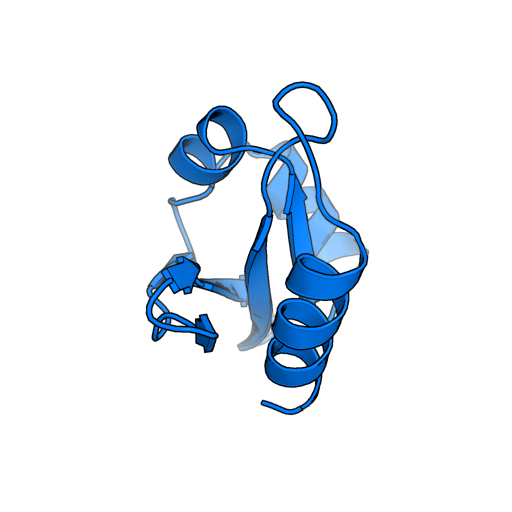 95.94 79 VAL A N 1
ATOM 640 C CA . VAL A 1 79 ? 2.099 -7.567 -9.735 1.00 95.94 79 VAL A CA 1
ATOM 641 C C . VAL A 1 79 ? 0.873 -7.745 -8.832 1.00 95.94 79 VAL A C 1
ATOM 643 O O . VAL A 1 79 ? 1.006 -8.280 -7.733 1.00 95.94 79 VAL A O 1
ATOM 646 N N . LEU A 1 80 ? -0.315 -7.339 -9.293 1.00 95.31 80 LEU A N 1
ATOM 647 C CA . LEU A 1 80 ? -1.576 -7.472 -8.554 1.00 95.31 80 LEU A CA 1
ATOM 648 C C . LEU A 1 80 ? -1.952 -8.937 -8.323 1.00 95.31 80 LEU A C 1
ATOM 650 O O . LEU A 1 80 ? -2.387 -9.285 -7.230 1.00 95.31 80 LEU A O 1
ATOM 654 N N . GLU A 1 81 ? -1.734 -9.803 -9.311 1.00 95.19 81 GLU A N 1
ATOM 655 C CA . GLU A 1 81 ? -1.930 -11.245 -9.166 1.00 95.19 81 GLU A CA 1
ATOM 656 C C . GLU A 1 81 ? -1.079 -11.800 -8.013 1.00 95.19 81 GLU A C 1
ATOM 658 O O . GLU A 1 81 ? -1.607 -12.463 -7.123 1.00 95.19 81 GLU A O 1
ATOM 663 N N . LYS A 1 82 ? 0.211 -11.442 -7.941 1.00 94.69 82 LYS A N 1
ATOM 664 C CA . LYS A 1 82 ? 1.065 -11.822 -6.802 1.00 94.69 82 LYS A CA 1
ATOM 665 C C . LYS A 1 82 ? 0.597 -11.228 -5.474 1.00 94.69 82 LYS A C 1
ATOM 667 O O . LYS A 1 82 ? 0.701 -11.894 -4.451 1.00 94.69 82 LYS A O 1
ATOM 672 N N . PHE A 1 83 ? 0.101 -9.992 -5.480 1.00 95.31 83 PHE A N 1
ATOM 673 C CA . PHE A 1 83 ? -0.368 -9.320 -4.268 1.00 95.31 83 PHE A CA 1
ATOM 674 C C . PHE A 1 83 ? -1.618 -9.969 -3.671 1.00 95.31 83 PHE A C 1
ATOM 676 O O . PHE A 1 83 ? -1.728 -10.052 -2.453 1.00 95.31 83 PHE A O 1
ATOM 683 N N . PHE A 1 84 ? -2.548 -10.434 -4.506 1.00 91.81 84 PHE A N 1
ATOM 684 C CA . PHE A 1 84 ? -3.779 -11.076 -4.037 1.00 91.81 84 PHE A CA 1
ATOM 685 C C . PHE A 1 84 ? -3.612 -12.567 -3.709 1.00 91.81 84 PHE A C 1
ATOM 687 O O . PHE A 1 84 ? -4.447 -13.130 -3.005 1.00 91.81 84 PHE A O 1
ATOM 694 N N . LEU A 1 85 ? -2.552 -13.212 -4.205 1.00 82.81 85 LEU A N 1
ATOM 695 C CA . LEU A 1 85 ? -2.241 -14.625 -3.945 1.00 82.81 85 LEU A CA 1
ATOM 696 C C . LEU A 1 85 ? -1.323 -14.848 -2.725 1.00 82.81 85 LEU A C 1
ATOM 698 O O . LEU A 1 85 ? -0.947 -15.988 -2.440 1.00 82.81 85 LEU A O 1
ATOM 702 N N . HIS A 1 86 ? -0.935 -13.789 -2.015 1.00 59.72 86 HIS A N 1
ATOM 703 C CA . HIS A 1 86 ? -0.171 -13.825 -0.759 1.00 59.72 86 HIS A CA 1
ATOM 704 C C . HIS A 1 86 ? -0.978 -13.172 0.349 1.00 59.72 86 HIS A C 1
ATOM 706 O O . HIS A 1 86 ? -0.903 -13.611 1.522 1.00 59.72 86 HIS A O 1
#

Nearest PDB structur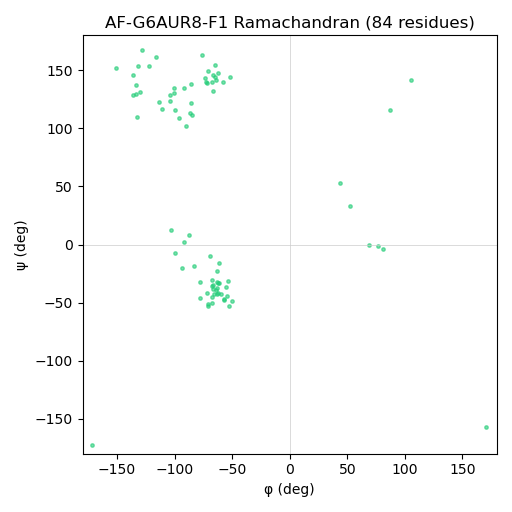es (foldseek):
  5ymx-assembly2_B  TM=5.009E-01  e=4.297E-02  Myxococcus xanthus DK 1622
  6dxg-assembly1_A  TM=4.342E-01  e=2.889E-02  Homo sapiens
  3l20-assembly1_A  TM=4.966E-01  e=1.510E-01  Staphylococcus aureus subsp. aureus USA300
  2qnt-assembly1_A-2  TM=4.950E-01  e=7.391E-01  Agrobacterium fabrum str. C58
  2h63-assembly2_D  TM=5.169E-01  e=2.775E+00  Homo sapiens

Radius of gyration: 12.96 Å; Cα contacts (8 Å, |Δi|>4): 123; chains: 1; bounding box: 29×26×35 Å

pLDDT: mean 91.69, std 6.36, range [59.72, 97.19]

Secondary structure (DSSP, 8-state):
--HHHHHHHHHH--SEEEEESHHHHTT--STTEEEEEEEEETTEEEEEEEEE-TTS-EEEEEEE--GGG---HHHHHHHHHHHHT-

Sequence (86 aa):
MPTEVCEALDKYQPEYVVVWGKRLWDKMPGERWQDGEPIVVDGCSTATGAYLLNNGRRVKTMAVNHPSVGYSWDYWYRVLEKFFLH